Protein AF-A0A9E3X6A5-F1 (afdb_monomer_lite)

Foldseek 3Di:
DPDDDLVNLVVLLVVLVVLLVVLVVCVVVVNQDDPVGGSVVSNVVSVVSNVVSQVVCVVVVNHD

Structure (mmCIF, N/CA/C/O backbone):
data_AF-A0A9E3X6A5-F1
#
_entry.id   AF-A0A9E3X6A5-F1
#
loop_
_atom_site.group_PDB
_atom_site.id
_atom_site.type_symbol
_atom_site.label_atom_id
_atom_site.label_alt_id
_atom_site.label_comp_id
_atom_site.label_asym_id
_atom_site.label_entity_id
_atom_site.label_seq_id
_atom_site.pdbx_PDB_ins_code
_atom_site.Cartn_x
_atom_site.Cartn_y
_atom_site.Cartn_z
_atom_site.occupancy
_atom_site.B_iso_or_equiv
_atom_site.auth_seq_id
_atom_site.auth_comp_id
_atom_site.auth_asym_id
_atom_site.auth_atom_id
_atom_site.pdbx_PDB_model_num
ATOM 1 N N . MET A 1 1 ? 4.242 2.789 22.908 1.00 44.03 1 MET A N 1
ATOM 2 C CA . MET A 1 1 ? 3.740 2.460 21.559 1.00 44.03 1 MET A CA 1
ATOM 3 C C . MET A 1 1 ? 3.130 3.726 21.007 1.00 44.03 1 MET A C 1
ATOM 5 O O . MET A 1 1 ? 2.370 4.349 21.732 1.00 44.03 1 MET A O 1
ATOM 9 N N . THR A 1 2 ? 3.509 4.155 19.807 1.00 53.81 2 THR A N 1
ATOM 10 C CA . THR A 1 2 ? 2.816 5.264 19.143 1.00 53.81 2 THR A CA 1
ATOM 11 C C . THR A 1 2 ? 1.434 4.745 18.762 1.00 53.81 2 THR A C 1
ATOM 13 O O . THR A 1 2 ? 1.327 3.865 17.910 1.00 53.81 2 THR A O 1
ATOM 16 N N . GLU A 1 3 ? 0.396 5.180 19.469 1.00 69.56 3 GLU A N 1
ATOM 17 C CA . GLU A 1 3 ? -0.981 4.849 19.112 1.00 69.56 3 GLU A CA 1
ATOM 18 C C . GLU A 1 3 ? -1.364 5.696 17.899 1.00 69.56 3 GLU A C 1
ATOM 20 O O . GLU A 1 3 ? -1.573 6.899 18.013 1.00 69.56 3 GLU A O 1
ATOM 25 N N . PHE A 1 4 ? -1.401 5.073 16.722 1.00 79.12 4 PHE A N 1
ATOM 26 C CA . PHE A 1 4 ? -1.969 5.696 15.530 1.00 79.12 4 PHE A CA 1
ATOM 27 C C . PHE A 1 4 ? -3.483 5.774 15.684 1.00 79.12 4 PHE A C 1
ATOM 29 O O . PHE A 1 4 ? -4.124 4.795 16.091 1.00 79.12 4 PHE A O 1
ATOM 36 N N . THR A 1 5 ? -4.067 6.916 15.343 1.00 90.69 5 THR A N 1
ATOM 37 C CA . THR A 1 5 ? -5.522 7.079 15.330 1.00 90.69 5 THR A CA 1
ATOM 38 C C . THR A 1 5 ? -6.148 6.258 14.202 1.00 90.69 5 THR A C 1
ATOM 40 O O . THR A 1 5 ? -5.509 5.954 13.194 1.00 90.69 5 THR A O 1
ATOM 43 N N . THR A 1 6 ? -7.423 5.895 14.351 1.00 91.81 6 THR A N 1
ATOM 44 C CA . THR A 1 6 ? -8.174 5.205 13.288 1.00 91.81 6 THR A CA 1
ATOM 45 C C . THR A 1 6 ? -8.178 6.011 11.985 1.00 91.81 6 THR A C 1
ATOM 47 O O . THR A 1 6 ? -8.004 5.441 10.913 1.00 91.81 6 THR A O 1
ATOM 50 N N . GLU A 1 7 ? -8.304 7.337 12.067 1.00 93.44 7 GLU A N 1
ATOM 51 C CA . GLU A 1 7 ? -8.303 8.218 10.89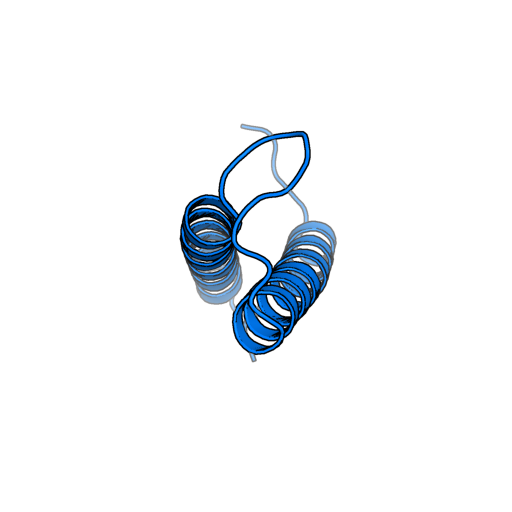4 1.00 93.44 7 GLU A CA 1
ATOM 52 C C . GLU A 1 7 ? -6.948 8.259 10.179 1.00 93.44 7 GLU A C 1
ATOM 54 O O . GLU A 1 7 ? -6.896 8.305 8.951 1.00 93.44 7 GLU A O 1
ATOM 59 N N . GLU A 1 8 ? -5.837 8.205 10.919 1.00 94.25 8 GLU A N 1
ATOM 60 C CA . GLU A 1 8 ? -4.509 8.047 10.316 1.00 94.25 8 GLU A CA 1
ATOM 61 C C . GLU A 1 8 ? -4.385 6.709 9.595 1.00 94.25 8 GLU A C 1
ATOM 63 O O . GLU A 1 8 ? -3.980 6.689 8.440 1.00 94.25 8 GLU A O 1
ATOM 68 N N . LEU A 1 9 ? -4.829 5.612 10.213 1.00 94.12 9 LEU A N 1
ATOM 69 C CA . LEU A 1 9 ? -4.807 4.296 9.572 1.00 94.12 9 LEU A CA 1
ATOM 70 C C . LEU A 1 9 ? -5.677 4.245 8.308 1.00 94.12 9 LEU A C 1
ATOM 72 O O . LEU A 1 9 ? -5.265 3.656 7.311 1.00 94.12 9 LEU A O 1
ATOM 76 N N . LYS A 1 10 ? -6.859 4.874 8.312 1.00 94.69 10 LYS A N 1
ATOM 77 C CA . LYS A 1 10 ? -7.722 4.961 7.121 1.00 94.69 10 LYS A CA 1
ATOM 78 C C . LYS A 1 10 ? -7.049 5.748 5.992 1.00 94.69 10 LYS A C 1
ATOM 80 O O . LYS A 1 10 ? -7.082 5.299 4.845 1.00 94.69 10 LYS A O 1
ATOM 85 N N . ARG A 1 11 ? -6.405 6.880 6.304 1.00 95.75 11 ARG A N 1
ATOM 86 C CA . ARG A 1 11 ? -5.631 7.664 5.322 1.00 95.75 11 ARG A CA 1
ATOM 87 C C . ARG A 1 11 ? -4.444 6.875 4.777 1.00 95.75 11 ARG A C 1
ATOM 89 O O . ARG 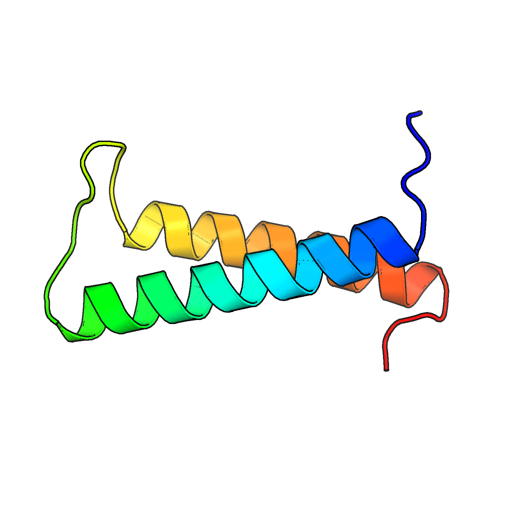A 1 11 ? -4.321 6.746 3.563 1.00 95.75 11 ARG A O 1
ATOM 96 N N . ASP A 1 12 ? -3.653 6.263 5.653 1.00 95.88 12 ASP A N 1
ATOM 97 C CA . ASP A 1 12 ? -2.503 5.448 5.259 1.00 95.88 12 ASP A CA 1
ATOM 98 C C . ASP A 1 12 ? -2.929 4.264 4.379 1.00 95.88 12 ASP A C 1
ATOM 100 O O . ASP A 1 12 ? -2.236 3.917 3.418 1.00 95.88 12 ASP A O 1
ATOM 104 N N . LEU A 1 13 ? -4.083 3.645 4.664 1.00 95.94 13 LEU A N 1
ATOM 105 C CA . LEU A 1 13 ? -4.639 2.588 3.822 1.00 95.94 13 LEU A CA 1
ATOM 106 C C . LEU A 1 13 ? -4.991 3.111 2.425 1.00 95.94 13 LEU A C 1
ATOM 108 O O . LEU A 1 13 ? -4.632 2.466 1.439 1.00 95.94 13 LEU A O 1
ATOM 112 N N . ALA A 1 14 ? -5.668 4.259 2.334 1.00 97.06 14 ALA A N 1
ATOM 113 C CA . ALA A 1 14 ? -6.051 4.866 1.061 1.00 97.06 14 ALA A CA 1
ATOM 114 C C . ALA A 1 14 ? -4.820 5.226 0.209 1.00 97.06 14 ALA A C 1
ATOM 116 O O . ALA A 1 14 ? -4.741 4.824 -0.956 1.00 97.06 14 ALA A O 1
ATOM 117 N N . ASP A 1 15 ? -3.824 5.880 0.807 1.00 97.56 15 ASP A N 1
ATOM 118 C CA . ASP A 1 15 ? -2.568 6.241 0.140 1.00 97.56 15 ASP A CA 1
ATOM 119 C C . ASP A 1 15 ? -1.808 4.987 -0.324 1.00 97.56 15 ASP A C 1
ATOM 121 O O . ASP A 1 15 ? -1.347 4.894 -1.467 1.00 97.56 15 ASP A O 1
ATOM 125 N N . THR A 1 16 ? -1.748 3.956 0.527 1.00 97.81 16 THR A N 1
ATOM 126 C CA . THR A 1 16 ? -1.112 2.677 0.179 1.00 97.81 16 THR A CA 1
ATOM 127 C C . THR A 1 16 ? -1.829 1.990 -0.991 1.00 97.81 16 THR A C 1
ATOM 129 O O . THR A 1 16 ? -1.178 1.406 -1.864 1.00 97.81 16 THR A O 1
ATOM 132 N N . GLN A 1 17 ? -3.163 2.051 -1.047 1.00 97.94 17 GLN A N 1
ATOM 133 C CA . GLN A 1 17 ? -3.946 1.500 -2.156 1.00 97.94 17 GLN A CA 1
ATOM 134 C C . GLN A 1 17 ? -3.712 2.260 -3.466 1.00 97.94 17 GLN A C 1
ATOM 136 O O . GLN A 1 17 ? -3.621 1.632 -4.526 1.00 97.94 17 GLN A O 1
ATOM 141 N N . GLU A 1 18 ? -3.588 3.588 -3.427 1.00 98.12 18 GLU A N 1
ATOM 142 C CA . GLU A 1 18 ? -3.199 4.370 -4.604 1.00 98.12 18 GLU A CA 1
ATOM 143 C C . GLU A 1 18 ? -1.813 3.969 -5.117 1.00 98.12 18 GLU A C 1
ATOM 145 O O . GLU A 1 18 ? -1.630 3.759 -6.320 1.00 98.12 18 GLU A O 1
ATOM 150 N N . ASP A 1 19 ? -0.848 3.785 -4.220 1.00 96.81 19 ASP A N 1
ATOM 151 C CA . ASP A 1 19 ? 0.498 3.366 -4.598 1.00 96.81 19 ASP A CA 1
ATOM 152 C C . ASP A 1 19 ? 0.538 1.953 -5.203 1.00 96.81 19 ASP A C 1
ATOM 154 O O . ASP A 1 19 ? 1.303 1.705 -6.143 1.00 96.81 19 ASP A O 1
ATOM 158 N N . ILE A 1 20 ? -0.297 1.026 -4.717 1.00 98.06 20 ILE A N 1
ATOM 159 C CA . ILE A 1 20 ? -0.487 -0.296 -5.339 1.00 98.06 20 ILE A CA 1
ATOM 160 C C .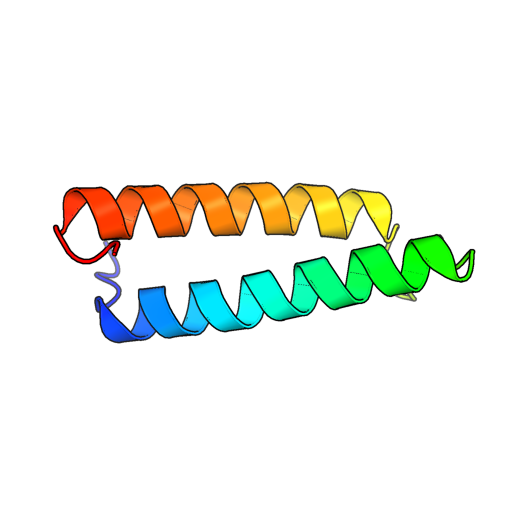 ILE A 1 20 ? -0.961 -0.127 -6.785 1.00 98.06 20 ILE A C 1
ATOM 162 O O . ILE A 1 20 ? -0.320 -0.658 -7.695 1.00 98.06 20 ILE A O 1
ATOM 166 N N . LYS A 1 21 ? -2.012 0.673 -7.017 1.00 97.81 21 LYS A N 1
ATOM 167 C CA . LYS A 1 21 ? -2.546 0.930 -8.367 1.00 97.81 21 LYS A CA 1
ATOM 168 C C . LYS A 1 21 ? -1.493 1.547 -9.286 1.00 97.81 21 LYS A C 1
ATOM 170 O O . LYS A 1 21 ? -1.391 1.167 -10.452 1.00 97.81 21 LYS A O 1
ATOM 175 N N . ARG A 1 22 ? -0.685 2.483 -8.776 1.00 96.50 22 ARG A N 1
ATOM 176 C CA . ARG A 1 22 ? 0.418 3.100 -9.534 1.00 96.50 22 ARG A CA 1
ATOM 177 C C . ARG A 1 22 ? 1.465 2.069 -9.943 1.00 96.50 22 ARG A C 1
ATOM 179 O O . ARG A 1 22 ? 1.868 2.057 -11.103 1.00 96.50 22 ARG A O 1
ATOM 186 N N . CYS A 1 23 ? 1.876 1.189 -9.029 1.00 96.94 23 CYS A N 1
ATOM 187 C CA . CYS A 1 23 ? 2.841 0.132 -9.333 1.00 96.94 23 CYS A CA 1
ATOM 188 C C . CYS A 1 23 ? 2.285 -0.887 -10.337 1.00 96.94 23 CYS A C 1
ATOM 190 O O . CYS A 1 23 ? 2.981 -1.252 -11.280 1.00 96.94 23 CYS A O 1
ATOM 192 N N . GLU A 1 24 ? 1.028 -1.306 -10.184 1.00 97.25 24 GLU A N 1
ATOM 193 C CA . GLU A 1 24 ? 0.372 -2.217 -11.131 1.00 97.25 24 GLU A CA 1
ATOM 194 C C . GLU A 1 24 ? 0.287 -1.597 -12.529 1.00 97.25 24 GLU A C 1
ATOM 196 O O . GLU A 1 24 ? 0.644 -2.240 -13.517 1.00 97.25 24 GLU A O 1
ATOM 201 N N . ARG A 1 25 ? -0.080 -0.314 -12.619 1.00 97.69 25 ARG A N 1
ATOM 202 C CA . ARG A 1 25 ? -0.111 0.424 -13.885 1.00 97.69 25 ARG A CA 1
ATOM 203 C C . ARG A 1 25 ? 1.281 0.585 -14.504 1.00 97.69 25 ARG A C 1
ATOM 205 O O . ARG A 1 25 ? 1.431 0.440 -15.712 1.00 97.69 25 ARG A O 1
ATOM 212 N N . ALA A 1 26 ? 2.305 0.866 -13.702 1.00 96.50 26 ALA A N 1
ATOM 213 C CA . ALA A 1 26 ? 3.683 0.961 -14.177 1.00 96.50 26 ALA A CA 1
ATOM 214 C C . ALA A 1 26 ? 4.162 -0.368 -14.788 1.00 96.50 26 ALA A C 1
ATOM 216 O O . ALA A 1 26 ? 4.671 -0.374 -15.910 1.00 96.50 26 ALA A O 1
ATOM 217 N N . LEU A 1 27 ? 3.910 -1.493 -14.109 1.00 96.12 27 LEU A N 1
ATOM 218 C CA . LEU A 1 27 ? 4.234 -2.829 -14.618 1.00 96.12 27 LEU A CA 1
ATOM 219 C C . LEU A 1 27 ? 3.473 -3.153 -15.910 1.00 96.12 27 LEU A C 1
ATOM 221 O O . LEU A 1 27 ? 4.064 -3.701 -16.837 1.00 96.12 27 LEU A O 1
ATOM 225 N N . GLN A 1 28 ? 2.197 -2.762 -16.014 1.00 96.94 28 GLN A N 1
ATOM 226 C CA . GLN A 1 28 ? 1.416 -2.906 -17.251 1.00 96.94 28 GLN A CA 1
ATOM 227 C C . GLN A 1 28 ? 2.035 -2.150 -18.437 1.00 96.94 28 GLN A C 1
ATOM 229 O O . GLN A 1 28 ? 1.971 -2.633 -19.565 1.00 96.94 28 GLN A O 1
ATOM 234 N N . TYR A 1 29 ? 2.668 -0.998 -18.197 1.00 96.75 29 TYR A N 1
ATOM 235 C CA . TYR A 1 29 ? 3.410 -0.248 -19.220 1.00 96.75 29 TYR A CA 1
ATOM 236 C C . TYR A 1 29 ? 4.865 -0.718 -19.407 1.00 96.75 29 TYR A C 1
ATOM 238 O O . TYR A 1 29 ? 5.634 -0.064 -20.109 1.00 96.75 29 TYR A O 1
ATOM 246 N N . GLY A 1 30 ? 5.268 -1.831 -18.788 1.00 95.69 30 GLY A N 1
ATOM 247 C CA . GLY A 1 30 ? 6.622 -2.383 -18.897 1.00 95.69 30 GLY A CA 1
ATOM 248 C C . GLY A 1 30 ? 7.669 -1.681 -18.026 1.00 95.69 30 GLY A C 1
ATOM 249 O O . GLY A 1 30 ? 8.859 -1.990 -18.115 1.00 95.69 30 GLY A O 1
ATOM 250 N N . VAL A 1 31 ? 7.261 -0.761 -17.149 1.00 95.88 31 VAL A N 1
ATOM 251 C CA . VAL A 1 31 ? 8.170 -0.092 -16.214 1.00 95.88 31 VAL A CA 1
ATOM 252 C C . VAL A 1 31 ? 8.456 -1.029 -15.046 1.00 95.88 31 VAL A C 1
ATOM 254 O O . VAL A 1 31 ? 7.605 -1.266 -14.193 1.00 95.88 31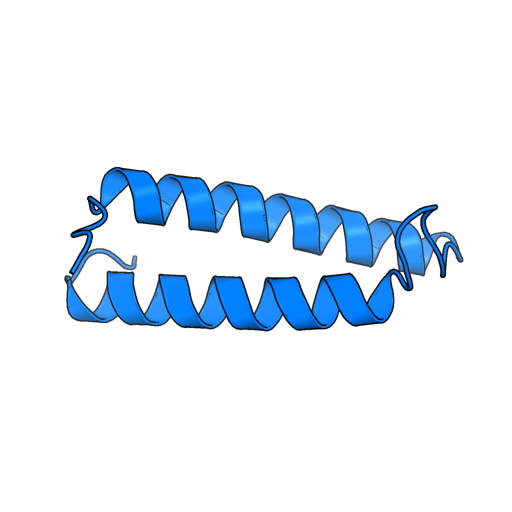 VAL A O 1
ATOM 257 N N . SER A 1 32 ? 9.678 -1.559 -15.005 1.00 93.44 32 SER A N 1
ATOM 258 C CA . SER A 1 32 ? 10.098 -2.536 -13.988 1.00 93.44 32 SER A CA 1
ATOM 259 C C . SER A 1 32 ? 10.936 -1.933 -12.854 1.00 93.44 32 SER A C 1
ATOM 261 O O . SER A 1 32 ? 11.052 -2.542 -11.789 1.00 93.44 32 SER A O 1
ATOM 263 N N . PHE A 1 33 ? 11.487 -0.727 -13.037 1.00 93.81 33 PHE A N 1
ATOM 264 C CA . PHE A 1 33 ? 12.333 -0.044 -12.053 1.00 93.81 33 PHE A CA 1
ATOM 265 C C . PHE A 1 33 ? 11.997 1.446 -11.937 1.00 93.81 33 PHE A C 1
ATOM 267 O O . PHE A 1 33 ? 11.794 2.128 -12.940 1.00 93.81 3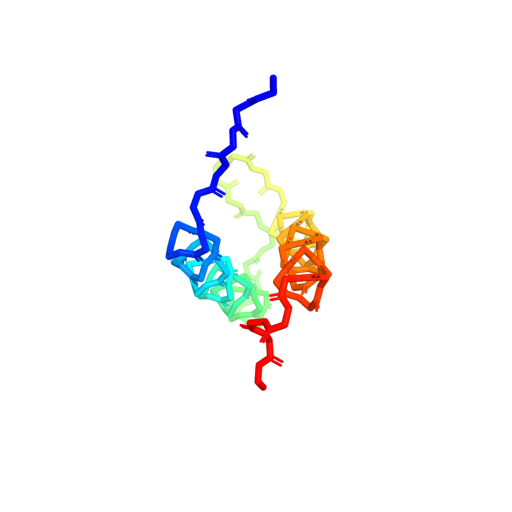3 PHE A O 1
ATOM 274 N N . TYR A 1 34 ? 12.000 1.944 -10.703 1.00 86.31 34 TYR A N 1
ATOM 275 C CA . TYR A 1 34 ? 12.103 3.365 -10.377 1.00 86.31 34 TYR A CA 1
ATOM 276 C C . TYR A 1 34 ? 13.549 3.703 -9.985 1.00 86.31 34 TYR A C 1
ATOM 278 O O . TYR A 1 34 ? 14.367 2.808 -9.768 1.00 86.31 34 TYR A O 1
ATOM 286 N N . SER A 1 35 ? 13.859 4.992 -9.809 1.00 83.06 35 SER A N 1
ATOM 287 C CA . SER A 1 35 ? 15.181 5.457 -9.345 1.00 83.06 35 SER A CA 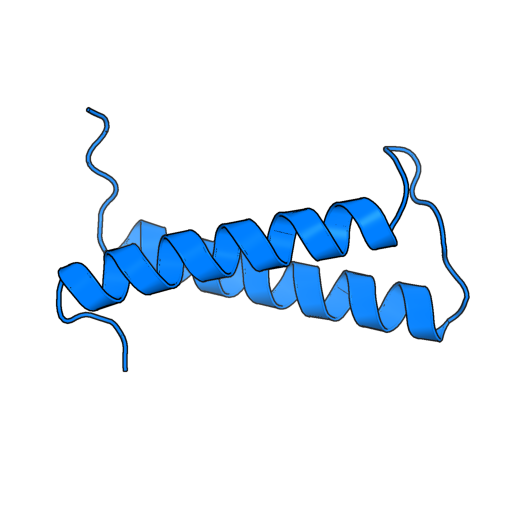1
ATOM 288 C C . SER A 1 35 ? 15.611 4.871 -7.992 1.00 83.06 35 SER A C 1
ATOM 290 O O . SER A 1 35 ? 16.798 4.843 -7.686 1.00 83.06 35 SER A O 1
ATOM 292 N N . VAL A 1 36 ? 14.654 4.392 -7.193 1.00 82.44 36 VAL A N 1
ATOM 293 C CA . VAL A 1 36 ? 14.852 3.904 -5.820 1.00 82.44 36 VAL A CA 1
ATOM 294 C C . VAL A 1 36 ? 14.646 2.390 -5.657 1.00 82.44 36 VAL A C 1
ATOM 296 O O . VAL A 1 36 ? 14.670 1.897 -4.532 1.00 82.44 36 VAL A O 1
ATOM 299 N N . GLY A 1 37 ? 14.429 1.636 -6.743 1.00 90.19 37 GLY A N 1
ATOM 300 C CA . GLY A 1 37 ? 14.299 0.174 -6.688 1.00 90.19 37 GLY A CA 1
ATOM 301 C C . GLY A 1 37 ? 13.287 -0.426 -7.667 1.00 90.19 37 GLY A C 1
ATOM 302 O O . GLY A 1 37 ? 12.687 0.269 -8.485 1.00 90.19 37 GLY A O 1
ATOM 303 N N . GLY A 1 38 ? 13.105 -1.747 -7.586 1.00 95.94 38 GLY A N 1
ATOM 304 C CA . GLY A 1 38 ? 12.196 -2.498 -8.457 1.00 95.94 38 GLY A CA 1
ATOM 305 C C . GLY A 1 38 ? 10.720 -2.242 -8.141 1.00 95.94 38 GLY A C 1
ATOM 306 O O . GLY A 1 38 ? 10.304 -2.310 -6.982 1.00 95.94 38 GLY A O 1
ATOM 307 N N . VAL A 1 39 ? 9.915 -2.005 -9.181 1.00 96.31 39 VAL A N 1
ATOM 308 C CA . VAL A 1 39 ? 8.473 -1.724 -9.056 1.00 96.31 39 VAL A CA 1
ATOM 309 C C . VAL A 1 39 ? 7.737 -2.908 -8.426 1.00 96.31 39 VAL A C 1
ATOM 311 O O . VAL A 1 39 ? 6.897 -2.709 -7.551 1.00 96.31 39 VAL A O 1
ATOM 314 N N . GLN A 1 40 ? 8.108 -4.141 -8.787 1.00 96.75 40 GLN A N 1
ATOM 315 C CA . GLN A 1 40 ? 7.522 -5.351 -8.200 1.00 96.75 40 GLN A CA 1
ATOM 316 C C . GLN A 1 40 ? 7.790 -5.455 -6.691 1.00 96.75 40 GLN A C 1
ATOM 318 O O . GLN A 1 40 ? 6.877 -5.716 -5.916 1.00 96.75 40 GLN A O 1
ATOM 323 N N . ALA A 1 41 ? 9.022 -5.184 -6.251 1.00 95.88 41 ALA A N 1
ATOM 324 C CA . ALA A 1 41 ? 9.365 -5.231 -4.830 1.00 95.88 41 ALA A CA 1
ATOM 325 C C . ALA A 1 41 ? 8.583 -4.180 -4.020 1.00 95.88 41 ALA A C 1
ATOM 327 O O . ALA A 1 41 ? 8.150 -4.439 -2.892 1.00 95.88 41 ALA A O 1
ATOM 328 N N . ARG A 1 42 ? 8.363 -2.993 -4.605 1.00 95.88 42 ARG A N 1
ATOM 329 C CA . ARG A 1 42 ? 7.534 -1.946 -3.999 1.00 95.88 42 ARG A CA 1
ATOM 330 C C . ARG A 1 42 ? 6.064 -2.356 -3.933 1.00 95.88 42 ARG A C 1
ATOM 332 O O . ARG A 1 42 ? 5.451 -2.191 -2.881 1.00 95.88 42 ARG A O 1
ATOM 339 N N . LEU A 1 43 ? 5.531 -2.940 -5.006 1.00 97.19 43 LEU A N 1
ATOM 340 C CA . LEU A 1 43 ? 4.172 -3.478 -5.047 1.00 97.19 43 LEU A CA 1
ATOM 341 C C . LEU A 1 43 ? 3.946 -4.514 -3.938 1.00 97.19 43 LEU A C 1
ATOM 343 O O . LEU A 1 43 ? 2.984 -4.403 -3.180 1.00 97.19 43 LEU A O 1
ATOM 347 N N . ASP A 1 44 ? 4.858 -5.475 -3.798 1.00 97.19 44 ASP A N 1
ATOM 348 C CA . ASP A 1 44 ? 4.766 -6.526 -2.780 1.00 97.19 44 ASP A CA 1
ATOM 349 C C . ASP A 1 44 ? 4.817 -5.946 -1.360 1.00 97.19 44 ASP A C 1
ATOM 351 O O . ASP A 1 44 ? 4.086 -6.379 -0.466 1.00 97.19 44 ASP A O 1
ATOM 355 N N . THR A 1 45 ? 5.658 -4.931 -1.153 1.00 97.06 45 THR A N 1
ATOM 356 C CA . THR A 1 45 ? 5.773 -4.223 0.128 1.00 97.06 45 THR A CA 1
ATOM 357 C C . THR A 1 45 ? 4.475 -3.497 0.468 1.00 97.06 45 THR A C 1
ATOM 359 O O . THR A 1 45 ? 3.935 -3.689 1.558 1.00 97.06 45 THR A O 1
ATOM 362 N N . ASN A 1 46 ? 3.928 -2.732 -0.476 1.00 97.38 46 ASN A N 1
ATOM 363 C CA . ASN A 1 46 ? 2.693 -1.982 -0.277 1.00 97.38 46 ASN A CA 1
ATOM 364 C C . ASN A 1 46 ? 1.497 -2.915 -0.035 1.00 97.38 46 ASN A C 1
ATOM 366 O O . ASN A 1 46 ? 0.694 -2.650 0.855 1.00 97.38 46 ASN A O 1
ATOM 370 N N . LYS A 1 47 ? 1.418 -4.063 -0.725 1.00 97.94 47 LYS A N 1
ATOM 371 C CA . LYS A 1 47 ? 0.393 -5.092 -0.459 1.00 97.94 47 LYS A CA 1
ATOM 372 C C . LYS A 1 47 ? 0.457 -5.614 0.979 1.00 97.94 47 LYS A C 1
ATOM 374 O O . LYS A 1 47 ? -0.578 -5.761 1.627 1.00 97.94 47 LYS A O 1
ATOM 379 N N . ARG A 1 48 ? 1.661 -5.846 1.516 1.00 97.94 48 ARG A N 1
ATOM 380 C CA . ARG A 1 48 ? 1.842 -6.268 2.918 1.00 97.94 48 ARG A CA 1
ATOM 381 C C . ARG A 1 48 ? 1.473 -5.167 3.912 1.00 97.94 48 ARG A C 1
ATOM 383 O O . ARG A 1 48 ? 0.908 -5.479 4.956 1.00 97.94 48 ARG A O 1
ATOM 390 N N . ILE A 1 49 ? 1.794 -3.909 3.610 1.00 96.88 49 ILE A N 1
ATOM 391 C CA . ILE A 1 49 ? 1.419 -2.758 4.446 1.00 96.88 49 ILE A CA 1
ATOM 392 C C . ILE A 1 49 ? -0.105 -2.616 4.483 1.00 96.88 49 ILE A C 1
ATOM 394 O O . ILE A 1 49 ? -0.678 -2.611 5.569 1.00 96.88 49 ILE A O 1
ATOM 398 N N . ALA A 1 50 ? -0.766 -2.621 3.321 1.00 97.31 50 ALA A N 1
ATOM 399 C CA . ALA A 1 50 ? -2.221 -2.543 3.223 1.00 97.31 50 ALA A CA 1
ATOM 400 C C . ALA A 1 50 ? -2.910 -3.662 4.018 1.00 97.31 50 ALA A C 1
ATOM 402 O O . ALA A 1 50 ? -3.865 -3.399 4.747 1.00 97.31 50 ALA A O 1
ATOM 403 N N . ALA A 1 51 ? -2.395 -4.895 3.942 1.00 96.62 51 ALA A N 1
ATOM 404 C CA . ALA A 1 51 ? -2.915 -6.017 4.720 1.00 96.62 51 ALA A CA 1
ATOM 405 C C . ALA A 1 51 ? -2.776 -5.795 6.236 1.00 96.62 51 ALA A C 1
ATOM 407 O O . ALA A 1 51 ? -3.721 -6.043 6.979 1.00 96.62 51 ALA A O 1
ATOM 408 N N . LYS A 1 52 ? -1.627 -5.290 6.706 1.00 96.19 52 LYS A N 1
ATOM 409 C CA . LYS A 1 52 ? -1.417 -4.991 8.132 1.00 96.19 52 LYS A CA 1
ATOM 410 C C . LYS A 1 52 ? -2.347 -3.891 8.638 1.00 96.19 52 LYS A C 1
ATOM 412 O O . LYS A 1 52 ? -2.940 -4.057 9.697 1.00 96.19 52 LYS A O 1
ATOM 417 N N . ILE A 1 53 ? -2.492 -2.803 7.880 1.00 94.88 53 ILE A N 1
ATOM 418 C CA . ILE A 1 53 ? -3.391 -1.701 8.245 1.00 94.88 53 ILE A CA 1
ATOM 419 C C . ILE A 1 53 ? -4.844 -2.187 8.267 1.00 94.88 53 ILE A C 1
ATOM 421 O O . ILE A 1 53 ? -5.574 -1.899 9.208 1.00 94.88 53 ILE A O 1
ATOM 425 N N . SER A 1 54 ? -5.243 -2.986 7.273 1.00 94.69 54 SER A N 1
ATOM 426 C CA . SER A 1 54 ? -6.585 -3.577 7.211 1.00 94.69 54 SER A CA 1
ATOM 427 C C . SER A 1 54 ? -6.881 -4.445 8.436 1.00 94.69 54 SER A C 1
ATOM 429 O O . SER A 1 54 ? -7.943 -4.315 9.032 1.00 94.69 54 SER A O 1
ATOM 431 N N . LEU A 1 55 ? -5.931 -5.290 8.854 1.00 95.06 55 LEU A N 1
ATOM 432 C CA . LEU A 1 55 ? -6.074 -6.122 10.054 1.00 95.06 55 LEU A CA 1
ATOM 433 C C . LEU A 1 55 ? -6.227 -5.288 11.333 1.00 95.06 55 LEU A C 1
ATOM 435 O O . LEU A 1 55 ? -7.050 -5.622 12.179 1.00 95.06 55 LEU A O 1
ATOM 439 N N . GLU A 1 56 ? -5.464 -4.204 11.467 1.00 93.94 56 GLU A N 1
ATOM 440 C CA . GLU A 1 56 ? -5.576 -3.296 12.612 1.00 93.94 56 GLU A CA 1
ATOM 441 C C . GLU A 1 56 ? -6.936 -2.579 12.632 1.00 93.94 56 GLU A C 1
ATOM 443 O O . GLU A 1 56 ? -7.587 -2.513 13.672 1.00 93.94 56 GLU A O 1
ATOM 448 N N . LEU A 1 57 ? -7.411 -2.093 11.481 1.00 93.56 57 LEU A N 1
ATOM 449 C CA . LEU A 1 57 ? -8.741 -1.488 11.360 1.00 93.56 57 LEU A CA 1
ATOM 450 C C . LEU A 1 57 ? -9.858 -2.498 11.668 1.00 93.56 57 LEU A C 1
ATOM 452 O O . LEU A 1 57 ? -10.802 -2.156 12.377 1.00 93.56 57 LEU A O 1
ATOM 456 N N . MET A 1 58 ? -9.731 -3.753 11.219 1.00 93.19 58 MET A N 1
ATOM 457 C CA . MET A 1 58 ? -10.674 -4.825 11.567 1.00 93.19 58 MET A CA 1
ATOM 458 C C . MET A 1 58 ? -10.698 -5.080 13.076 1.00 93.19 58 MET A C 1
ATOM 460 O O . MET A 1 58 ? -11.773 -5.188 13.659 1.00 93.19 58 MET A O 1
ATOM 464 N N . ALA A 1 59 ? -9.528 -5.137 13.722 1.00 91.62 59 ALA A N 1
ATOM 465 C CA . ALA A 1 59 ? -9.425 -5.328 15.169 1.00 91.62 59 ALA A CA 1
ATOM 466 C C . ALA A 1 59 ? -10.085 -4.188 15.966 1.00 91.62 59 ALA A C 1
ATOM 468 O O . ALA A 1 59 ? -10.539 -4.404 17.088 1.00 91.62 59 ALA A O 1
ATOM 469 N N . ARG A 1 60 ? -10.178 -2.993 15.370 1.00 91.12 60 ARG A N 1
ATOM 470 C CA . ARG A 1 60 ? -10.859 -1.817 15.932 1.00 91.12 60 ARG A CA 1
ATOM 471 C C . ARG A 1 60 ? -12.351 -1.735 15.591 1.00 91.12 60 ARG A C 1
ATOM 473 O O . ARG A 1 60 ? -13.020 -0.856 16.117 1.00 91.12 60 ARG A O 1
ATOM 480 N N . GLY A 1 61 ? -12.874 -2.629 14.745 1.00 89.75 61 GLY A N 1
ATOM 481 C CA . GLY A 1 61 ? -14.259 -2.574 14.259 1.00 89.75 61 GLY A CA 1
ATOM 482 C C . GLY A 1 61 ? -14.509 -1.480 13.213 1.00 89.75 61 GLY A C 1
ATOM 483 O O . GLY A 1 61 ? -15.640 -1.047 13.044 1.00 89.75 61 GLY A O 1
ATOM 484 N N . GLU A 1 62 ? -13.456 -1.029 12.531 1.00 85.50 62 GLU A N 1
ATOM 485 C CA . GLU A 1 62 ? -13.432 0.153 11.651 1.00 85.50 62 GLU A CA 1
ATOM 486 C C . GLU A 1 62 ? -13.123 -0.208 10.186 1.00 85.50 62 GLU A C 1
ATOM 488 O O . GLU A 1 62 ? -12.725 0.646 9.391 1.00 85.50 62 GLU A O 1
ATOM 493 N N . TYR A 1 63 ? -13.243 -1.491 9.841 1.00 73.31 63 TYR A N 1
ATOM 494 C CA . TYR A 1 63 ? -13.041 -2.008 8.492 1.00 73.31 63 TYR A CA 1
ATOM 495 C C . TYR A 1 63 ? -14.392 -2.424 7.906 1.00 73.31 63 TYR A C 1
ATOM 497 O O . TYR A 1 63 ? -14.961 -3.425 8.344 1.00 73.31 63 TYR A O 1
ATOM 505 N N . GLU A 1 64 ? -14.897 -1.629 6.961 1.00 61.78 64 GLU A N 1
ATOM 506 C CA . GLU A 1 64 ? -16.162 -1.847 6.237 1.00 61.78 64 GLU A CA 1
ATOM 507 C C . GLU A 1 64 ? -15.944 -2.524 4.878 1.00 61.78 64 GLU A C 1
ATOM 509 O O . GLU A 1 64 ? -14.976 -2.154 4.169 1.00 61.78 64 GLU A O 1
#

Secondary structure (DSSP, 8-state):
-----HHHHHHHHHHHHHHHHHHHHHHHTT--EETTEEHHHHHHHHHHHHHHHHHHHHHTT---

Radius of gyration: 13.57 Å; chains: 1; bounding box: 31×15×41 Å

pLDDT: mean 91.88, std 10.37, range [44.03, 98.12]

Sequence (64 aa):
MTEFTTEELKRDLADTQEDIKRCERALQYGVSFYSVGGVQARLDTNKRIAAKISLELMARGEYE